Protein AF-A0A2X3F0P7-F1 (afdb_monomer_lite)

Structure (mmCIF, N/CA/C/O backbone):
data_AF-A0A2X3F0P7-F1
#
_entry.id   AF-A0A2X3F0P7-F1
#
loop_
_atom_site.group_PDB
_atom_site.id
_atom_site.type_symbol
_atom_site.label_atom_id
_atom_site.label_alt_id
_atom_site.label_comp_id
_atom_site.label_asym_id
_atom_site.label_entity_id
_atom_site.label_seq_id
_atom_site.pdbx_PDB_ins_code
_atom_site.Cartn_x
_atom_site.Cartn_y
_atom_site.Cartn_z
_atom_site.occupancy
_atom_site.B_iso_or_equiv
_atom_site.auth_seq_id
_atom_site.auth_comp_id
_atom_site.auth_asym_id
_atom_site.auth_atom_id
_atom_site.pdbx_PDB_model_num
ATOM 1 N N . MET A 1 1 ? -16.840 -7.569 33.267 1.00 46.88 1 MET A N 1
ATOM 2 C CA . MET A 1 1 ? -15.409 -7.362 32.956 1.00 46.88 1 MET A CA 1
ATOM 3 C C . MET A 1 1 ? -15.322 -6.211 31.970 1.00 46.88 1 MET A C 1
ATOM 5 O O . MET A 1 1 ? -15.951 -6.298 30.926 1.00 46.88 1 MET A O 1
ATOM 9 N N . VAL A 1 2 ? -14.659 -5.110 32.326 1.00 60.16 2 VAL A N 1
ATOM 10 C CA . VAL A 1 2 ? -14.545 -3.925 31.458 1.00 60.16 2 VAL A CA 1
ATOM 11 C C . VAL A 1 2 ? -13.161 -3.951 30.824 1.00 60.16 2 VAL A C 1
ATOM 13 O O . VAL A 1 2 ? -12.164 -3.747 31.512 1.00 60.16 2 VAL A O 1
ATOM 16 N N . TYR A 1 3 ? -13.097 -4.236 29.526 1.00 58.75 3 TYR A N 1
ATOM 17 C CA . TYR A 1 3 ? -11.848 -4.199 28.773 1.00 58.75 3 TYR A CA 1
ATOM 18 C C . TYR A 1 3 ? -11.622 -2.777 28.268 1.00 58.75 3 TYR A C 1
ATOM 20 O O . TYR A 1 3 ? -12.310 -2.298 27.371 1.00 58.75 3 TYR A O 1
ATOM 28 N N . LYS A 1 4 ? -10.661 -2.080 28.876 1.00 57.41 4 LYS A N 1
ATOM 29 C CA . LYS A 1 4 ? -10.202 -0.773 28.405 1.00 57.41 4 LYS A CA 1
ATOM 30 C C . LYS A 1 4 ? -9.184 -1.016 27.292 1.00 57.41 4 LYS A C 1
ATOM 32 O O . LYS A 1 4 ? -7.999 -1.196 27.558 1.00 57.41 4 LYS A O 1
ATOM 37 N N . VAL A 1 5 ? -9.661 -1.102 26.056 1.00 70.06 5 VAL A N 1
ATOM 38 C CA . VAL A 1 5 ? -8.796 -1.287 24.887 1.00 70.06 5 VAL A CA 1
ATOM 39 C C . VAL A 1 5 ? -8.270 0.083 24.457 1.00 70.06 5 VAL A C 1
ATOM 41 O O . VAL A 1 5 ? -9.039 1.033 24.336 1.00 70.06 5 VAL A O 1
ATOM 44 N N . LYS A 1 6 ? -6.955 0.209 24.268 1.00 61.12 6 LYS A N 1
ATOM 45 C CA . LYS A 1 6 ? -6.337 1.370 23.617 1.00 61.12 6 LYS A CA 1
ATOM 46 C C . LYS A 1 6 ? -6.126 0.971 22.162 1.00 61.12 6 LYS A C 1
ATOM 48 O O . LYS A 1 6 ? -5.304 0.096 21.899 1.00 61.12 6 LYS A O 1
ATOM 53 N N . GLU A 1 7 ? -6.895 1.544 21.244 1.00 60.47 7 GLU A N 1
ATOM 54 C CA . GLU A 1 7 ? -6.720 1.275 19.816 1.00 60.47 7 GLU A CA 1
ATOM 55 C C . GLU A 1 7 ? -5.309 1.696 19.395 1.00 60.47 7 GLU A C 1
ATOM 57 O O . GLU A 1 7 ? -4.870 2.825 19.628 1.00 60.47 7 GLU A O 1
ATOM 62 N N . ARG A 1 8 ? -4.556 0.746 18.840 1.00 67.81 8 ARG A N 1
ATOM 63 C CA . ARG A 1 8 ? -3.244 1.018 18.259 1.00 67.81 8 ARG A CA 1
ATOM 64 C C . ARG A 1 8 ? -3.471 1.690 16.912 1.00 67.81 8 ARG A C 1
ATOM 66 O O . ARG A 1 8 ? -4.371 1.284 16.185 1.00 67.81 8 ARG A O 1
ATOM 7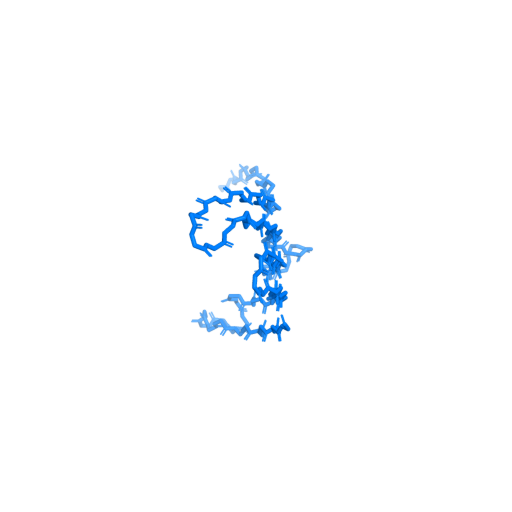3 N N . ASN A 1 9 ? -2.632 2.663 16.557 1.00 66.25 9 ASN A N 1
ATOM 74 C CA . ASN A 1 9 ? -2.611 3.148 15.182 1.00 66.25 9 ASN A CA 1
ATOM 75 C C . ASN A 1 9 ? -2.298 1.966 14.253 1.00 66.25 9 ASN A C 1
ATOM 77 O O . ASN A 1 9 ? -1.221 1.375 14.342 1.00 66.25 9 ASN A O 1
ATOM 81 N N . THR A 1 10 ? -3.269 1.596 13.429 1.00 73.94 10 THR A N 1
ATOM 82 C CA . THR A 1 10 ? -3.191 0.458 12.513 1.00 73.94 10 THR A CA 1
ATOM 83 C C . THR A 1 10 ? -2.583 0.832 11.163 1.00 73.94 10 THR A C 1
ATOM 85 O O . THR A 1 10 ? -2.294 -0.044 10.354 1.00 73.94 10 THR A O 1
ATOM 88 N N . GLY A 1 11 ? -2.354 2.128 10.925 1.00 77.75 11 GLY A N 1
ATOM 89 C CA . GLY A 1 11 ? -1.579 2.612 9.790 1.00 77.75 11 GLY A CA 1
ATOM 90 C C . GLY A 1 11 ? -0.083 2.419 10.029 1.00 77.75 11 GLY A C 1
ATOM 91 O O . GLY A 1 11 ? 0.480 2.955 10.985 1.00 77.75 11 GLY A O 1
ATOM 92 N N . SER A 1 12 ? 0.567 1.680 9.139 1.00 83.75 12 SER A N 1
ATOM 93 C CA . SER A 1 12 ? 2.014 1.535 9.052 1.00 83.75 12 SER A CA 1
ATOM 94 C C . SER A 1 12 ? 2.521 2.122 7.739 1.00 83.75 12 SER A C 1
ATOM 96 O O . SER A 1 12 ? 1.936 1.939 6.672 1.00 83.75 12 SER A O 1
ATOM 98 N N . PHE A 1 13 ? 3.614 2.868 7.835 1.00 86.62 13 PHE A N 1
ATOM 99 C CA . PHE A 1 13 ? 4.316 3.438 6.699 1.00 86.62 13 PHE A CA 1
ATOM 100 C C . PHE A 1 13 ? 5.731 2.870 6.707 1.00 86.62 13 PHE A C 1
ATOM 102 O O . PHE A 1 13 ? 6.457 3.001 7.690 1.00 86.62 13 PHE A O 1
ATOM 109 N N . ASN A 1 14 ? 6.105 2.226 5.614 1.00 88.00 14 ASN A N 1
ATOM 110 C CA . ASN A 1 14 ? 7.375 1.563 5.410 1.00 88.00 14 ASN A CA 1
ATOM 111 C C . ASN A 1 14 ? 8.097 2.285 4.279 1.00 88.00 14 ASN A C 1
ATOM 113 O O . ASN A 1 14 ? 7.569 2.450 3.184 1.00 88.00 14 ASN A O 1
ATOM 117 N N . VAL A 1 15 ? 9.317 2.721 4.552 1.00 90.44 15 VAL A N 1
ATOM 118 C CA . VAL A 1 15 ? 10.234 3.277 3.561 1.00 90.44 15 VAL A CA 1
ATOM 119 C C . VAL A 1 15 ? 11.468 2.391 3.578 1.00 90.44 15 VAL A C 1
ATOM 121 O O . VAL A 1 15 ? 12.043 2.152 4.638 1.00 90.44 15 VAL A O 1
ATOM 124 N N . GLY A 1 16 ? 11.853 1.895 2.411 1.00 90.25 16 GLY A N 1
ATOM 125 C CA . GLY A 1 16 ? 13.066 1.127 2.187 1.00 90.25 16 GLY A CA 1
ATOM 126 C C . GLY A 1 16 ? 13.938 1.826 1.156 1.00 90.25 16 GLY A C 1
ATOM 127 O O . GLY A 1 16 ? 13.448 2.356 0.162 1.00 90.25 16 GLY A O 1
ATOM 128 N N . LEU A 1 17 ? 15.239 1.852 1.406 1.00 89.75 17 LEU A N 1
ATOM 129 C CA . LEU A 1 17 ? 16.248 2.290 0.451 1.00 89.75 17 LEU A CA 1
ATOM 130 C C . LEU A 1 17 ? 17.310 1.197 0.415 1.00 89.75 17 LEU A C 1
ATOM 132 O O . LEU A 1 17 ? 17.833 0.817 1.460 1.00 89.75 17 LEU A O 1
ATOM 136 N N . GLY A 1 18 ? 17.621 0.685 -0.767 1.00 87.75 18 GLY A N 1
ATOM 137 C CA . GLY A 1 18 ? 18.640 -0.341 -0.967 1.00 87.75 18 GLY A CA 1
ATOM 138 C C . GLY A 1 18 ? 19.601 0.071 -2.070 1.00 87.75 18 GLY A C 1
ATOM 139 O O . GLY A 1 18 ? 19.178 0.663 -3.055 1.00 87.75 18 GLY A O 1
ATOM 140 N N . PHE A 1 19 ? 20.882 -0.250 -1.934 1.00 84.31 19 PHE A N 1
ATOM 141 C CA . PHE A 1 19 ? 21.894 0.010 -2.957 1.00 84.31 19 PHE A CA 1
ATOM 142 C C . PHE A 1 19 ? 22.614 -1.292 -3.298 1.00 84.31 19 PHE A C 1
ATOM 144 O O . PHE A 1 19 ? 23.064 -1.996 -2.396 1.00 84.31 19 PHE A O 1
ATOM 151 N N . GLY A 1 20 ? 22.721 -1.614 -4.585 1.00 83.69 20 GLY A N 1
ATOM 152 C CA . GLY A 1 20 ? 23.454 -2.778 -5.072 1.00 83.69 20 GLY A CA 1
ATOM 153 C C . GLY A 1 20 ? 24.338 -2.409 -6.255 1.00 83.69 20 GLY A C 1
ATOM 154 O O . GLY A 1 20 ? 23.914 -1.661 -7.129 1.00 83.69 20 GLY A O 1
ATOM 155 N N . THR A 1 21 ? 25.553 -2.951 -6.303 1.00 78.69 21 THR A N 1
ATOM 156 C CA . THR A 1 21 ? 26.553 -2.637 -7.337 1.00 78.69 21 THR A CA 1
ATOM 157 C C . THR A 1 21 ? 26.046 -2.904 -8.761 1.00 78.69 21 THR A C 1
ATOM 159 O O . THR A 1 21 ? 26.284 -2.092 -9.647 1.00 78.69 21 THR A O 1
ATOM 162 N N . ASP A 1 22 ? 25.277 -3.978 -8.962 1.00 74.25 22 ASP A N 1
ATOM 163 C CA . ASP A 1 22 ? 24.667 -4.335 -10.255 1.00 74.25 22 ASP A CA 1
ATOM 164 C C . ASP A 1 22 ? 23.274 -3.727 -10.472 1.00 74.25 22 ASP A C 1
ATOM 166 O O . ASP A 1 22 ? 22.855 -3.477 -11.600 1.00 74.25 22 ASP A O 1
ATOM 170 N N . SER A 1 23 ? 22.525 -3.509 -9.387 1.00 68.75 23 SER A N 1
ATOM 171 C CA . SER A 1 23 ? 21.112 -3.101 -9.430 1.00 68.75 23 SER A CA 1
ATOM 172 C C . SER A 1 23 ? 20.897 -1.591 -9.280 1.00 68.75 23 SER A C 1
ATOM 174 O O . SER A 1 23 ? 19.793 -1.111 -9.516 1.00 68.75 23 SER A O 1
ATOM 176 N N . GLY A 1 24 ? 21.928 -0.833 -8.905 1.00 82.50 24 GLY A N 1
ATOM 177 C CA . GLY A 1 24 ? 21.853 0.591 -8.579 1.00 82.50 24 GLY A CA 1
ATOM 178 C C . GLY A 1 24 ? 21.079 0.872 -7.287 1.00 82.50 24 GLY A C 1
ATOM 179 O O . GLY A 1 24 ? 21.094 0.069 -6.350 1.00 82.50 24 GLY A O 1
ATOM 180 N N . VAL A 1 25 ? 20.425 2.038 -7.219 1.00 86.44 25 VAL A N 1
ATOM 181 C CA . VAL A 1 25 ? 19.608 2.433 -6.062 1.00 86.44 25 VAL A CA 1
ATOM 182 C C . VAL A 1 25 ? 18.173 1.940 -6.249 1.00 86.44 25 VAL A C 1
ATOM 184 O O . VAL A 1 25 ? 17.529 2.200 -7.264 1.00 86.44 25 VAL A O 1
ATOM 187 N N . SER A 1 26 ? 17.661 1.270 -5.228 1.00 87.75 26 SER A N 1
ATOM 188 C CA . SER A 1 26 ? 16.286 0.814 -5.108 1.00 87.75 26 SER A CA 1
ATOM 189 C C . SER A 1 26 ? 15.585 1.555 -3.975 1.00 87.75 26 SER A C 1
ATOM 191 O O . SER A 1 26 ? 16.153 1.806 -2.913 1.00 87.75 26 SER A O 1
ATOM 193 N N . TYR A 1 27 ? 14.335 1.901 -4.218 1.00 90.38 27 TYR A N 1
ATOM 194 C CA . TYR A 1 27 ? 13.460 2.626 -3.320 1.00 90.38 27 TYR A CA 1
ATOM 195 C C . TYR A 1 27 ? 12.213 1.772 -3.119 1.00 90.38 27 TYR A C 1
ATOM 197 O O . TYR A 1 27 ? 11.649 1.262 -4.084 1.00 90.38 27 TYR A O 1
ATOM 205 N N . GLN A 1 28 ? 11.773 1.607 -1.882 1.00 91.06 28 GLN A N 1
ATOM 206 C CA . GLN A 1 28 ? 10.528 0.943 -1.529 1.00 91.06 28 GLN A CA 1
ATOM 207 C C . GLN A 1 28 ? 9.700 1.879 -0.658 1.00 91.06 28 GLN A C 1
ATOM 209 O O . GLN A 1 28 ? 10.208 2.522 0.256 1.00 91.06 28 GLN A O 1
ATOM 214 N N . LEU A 1 29 ? 8.415 1.953 -0.951 1.00 92.62 29 LEU A N 1
ATOM 215 C CA . LEU A 1 29 ? 7.416 2.727 -0.240 1.00 92.62 29 LEU A CA 1
ATOM 216 C C . LEU A 1 29 ? 6.234 1.796 -0.014 1.00 92.62 29 LEU A C 1
ATOM 218 O O . LEU A 1 29 ? 5.681 1.272 -0.970 1.00 92.62 29 LEU A O 1
ATOM 222 N N . GLY A 1 30 ? 5.858 1.574 1.234 1.00 91.69 30 GLY A N 1
ATOM 223 C CA . GLY A 1 30 ? 4.831 0.623 1.623 1.00 91.69 30 GLY A CA 1
ATOM 224 C C . GLY A 1 30 ? 3.922 1.204 2.684 1.00 91.69 30 GLY A C 1
ATOM 225 O O . GLY A 1 30 ? 4.304 1.294 3.844 1.00 91.69 30 GLY A O 1
ATOM 226 N N . VAL A 1 31 ? 2.707 1.587 2.323 1.00 89.81 31 VAL A N 1
ATOM 227 C CA . VAL A 1 31 ? 1.652 1.920 3.279 1.00 89.81 31 VAL A CA 1
ATOM 228 C C . VAL A 1 31 ? 0.816 0.683 3.530 1.00 89.81 31 VAL A C 1
ATOM 230 O O . VAL A 1 31 ? 0.408 0.014 2.596 1.00 89.81 31 VAL A O 1
ATOM 233 N N . THR A 1 32 ? 0.545 0.354 4.783 1.00 88.19 32 THR A N 1
ATOM 234 C CA . THR A 1 32 ? -0.454 -0.659 5.129 1.00 88.19 32 THR A CA 1
ATOM 235 C C . THR A 1 32 ? -1.359 -0.096 6.199 1.00 88.19 32 THR A C 1
ATOM 237 O O . THR A 1 32 ? -0.895 0.395 7.220 1.00 88.19 32 THR A O 1
ATOM 240 N N . GLN A 1 33 ? -2.653 -0.134 5.943 1.00 86.00 33 GLN A N 1
ATOM 241 C CA . GLN A 1 33 ? -3.700 0.307 6.833 1.00 86.00 33 GLN A CA 1
ATOM 242 C C . GLN A 1 33 ? -4.483 -0.924 7.271 1.00 86.00 33 GLN A C 1
ATOM 244 O O . GLN A 1 33 ? -5.378 -1.390 6.563 1.00 86.00 33 GLN A O 1
ATOM 249 N N . ASP A 1 34 ? -4.153 -1.441 8.451 1.00 82.69 34 ASP A N 1
ATOM 250 C CA . ASP A 1 34 ? -4.957 -2.482 9.074 1.00 82.69 34 ASP A CA 1
ATOM 251 C C . ASP A 1 34 ? -6.262 -1.880 9.628 1.00 82.69 34 ASP A C 1
ATOM 253 O O . ASP A 1 34 ? -6.337 -0.698 9.983 1.00 82.69 34 ASP A O 1
ATOM 257 N N . ASN A 1 35 ? -7.314 -2.691 9.705 1.00 72.62 35 ASN A N 1
ATOM 258 C CA . ASN A 1 35 ? -8.621 -2.307 10.241 1.00 72.62 35 ASN A CA 1
ATOM 259 C C . ASN A 1 35 ? -9.229 -1.036 9.606 1.00 72.62 35 ASN A C 1
ATOM 261 O O . ASN A 1 35 ? -9.661 -0.114 10.305 1.00 72.62 35 ASN A O 1
ATOM 265 N N . TRP A 1 36 ? -9.257 -0.974 8.274 1.00 71.25 36 TRP A N 1
ATOM 266 C CA . TRP A 1 36 ? -9.842 0.133 7.518 1.00 71.25 36 TRP A CA 1
ATOM 267 C C . TRP A 1 3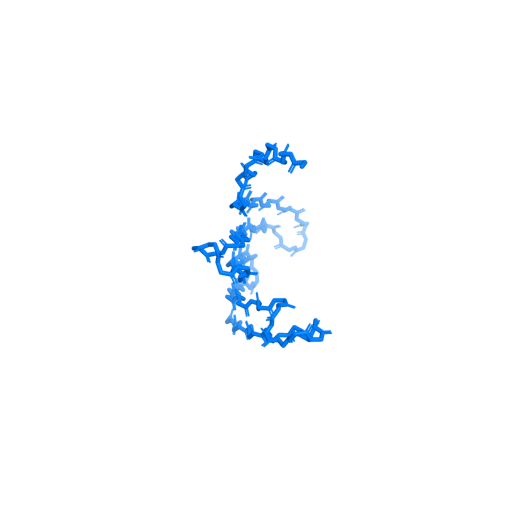6 ? -11.267 0.434 8.015 1.00 71.25 36 TRP A C 1
ATOM 269 O O . TRP A 1 36 ? -12.143 -0.431 7.978 1.00 71.25 36 TRP A O 1
ATOM 279 N N . LEU A 1 37 ? -11.507 1.653 8.509 1.00 72.62 37 LEU A N 1
ATOM 280 C CA . LEU A 1 37 ? -12.800 2.104 9.059 1.00 72.62 37 LEU A CA 1
ATOM 281 C C . LEU A 1 37 ? -13.393 1.207 10.170 1.00 72.62 37 LEU A C 1
ATOM 283 O O . LEU A 1 37 ? -14.606 1.188 10.359 1.00 72.62 37 LEU A O 1
ATOM 287 N N . GLY A 1 38 ? -12.573 0.438 10.892 1.00 67.88 38 GLY A N 1
ATOM 288 C CA . GLY A 1 38 ? -13.070 -0.463 11.938 1.00 67.88 38 GLY A CA 1
ATOM 289 C C . GLY A 1 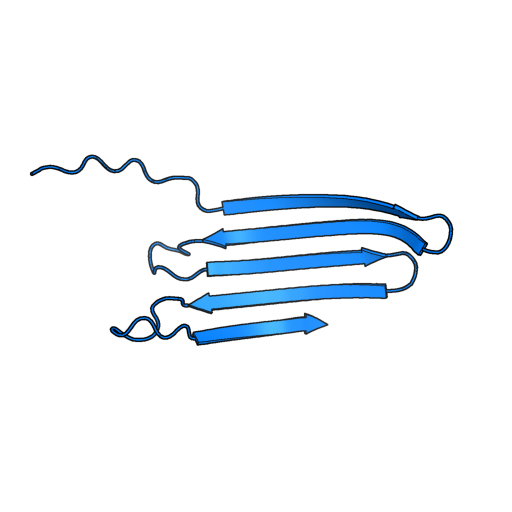38 ? -13.779 -1.718 11.413 1.00 67.88 38 GLY A C 1
ATOM 290 O O . GLY A 1 38 ? -14.399 -2.437 12.191 1.00 67.88 38 GLY A O 1
ATOM 291 N N . THR A 1 39 ? -13.702 -1.993 10.105 1.00 69.38 39 THR A N 1
ATOM 292 C CA . THR A 1 39 ? -14.344 -3.164 9.475 1.00 69.38 39 THR A CA 1
ATOM 293 C C . THR A 1 39 ? -13.491 -4.437 9.508 1.00 69.38 39 THR A C 1
ATOM 295 O O . THR A 1 39 ? -13.920 -5.468 9.001 1.00 69.38 39 THR A O 1
ATOM 298 N N . GLY A 1 40 ? -12.283 -4.395 10.077 1.00 71.56 40 GLY A N 1
ATOM 299 C CA . GLY A 1 40 ? -11.353 -5.531 10.123 1.00 71.56 40 GLY A CA 1
ATOM 300 C C . GLY A 1 40 ? -10.570 -5.775 8.827 1.00 71.56 40 GLY A C 1
ATOM 301 O O . GLY A 1 40 ? -9.700 -6.640 8.799 1.00 71.56 40 GLY A O 1
ATOM 302 N N . ASN A 1 41 ? -10.832 -4.996 7.774 1.00 79.38 41 ASN A N 1
ATOM 303 C CA . ASN A 1 41 ? -10.134 -5.076 6.491 1.00 79.38 41 ASN A CA 1
ATOM 304 C C . ASN A 1 41 ? -8.717 -4.503 6.579 1.00 79.38 41 ASN A C 1
ATOM 306 O O . ASN A 1 41 ? -8.514 -3.468 7.210 1.00 79.38 41 ASN A O 1
ATOM 310 N N . SER A 1 42 ? -7.754 -5.123 5.902 1.00 83.81 42 SER A N 1
ATOM 311 C CA . SER A 1 42 ? -6.398 -4.595 5.744 1.00 83.81 42 SER A CA 1
ATOM 312 C C . SER A 1 42 ? -6.182 -4.154 4.300 1.00 83.81 42 SER A C 1
ATOM 314 O O . SER A 1 42 ? -6.448 -4.911 3.367 1.00 83.81 42 SER A O 1
ATOM 316 N N . VAL A 1 43 ? -5.732 -2.919 4.098 1.00 85.75 43 VAL A N 1
ATOM 317 C CA . VAL A 1 43 ? -5.393 -2.387 2.772 1.00 85.75 43 VAL A CA 1
ATOM 318 C C . VAL A 1 43 ? -3.919 -2.040 2.759 1.00 85.75 43 VAL A C 1
ATOM 320 O O . VAL A 1 43 ? -3.460 -1.266 3.590 1.00 85.75 43 VAL A O 1
ATOM 323 N N . SER A 1 44 ? -3.176 -2.581 1.806 1.00 88.44 44 SER A N 1
ATOM 324 C CA . SER A 1 44 ? -1.771 -2.284 1.583 1.00 88.44 44 SER A CA 1
ATOM 325 C C . SER A 1 44 ? -1.557 -1.624 0.225 1.00 88.44 44 SER A C 1
ATOM 327 O O . SER A 1 44 ? -2.230 -1.899 -0.766 1.00 88.44 44 SER A O 1
ATOM 329 N N . PHE A 1 45 ? -0.594 -0.722 0.177 1.00 90.00 45 PHE A N 1
ATOM 330 C CA . PHE A 1 45 ? -0.094 -0.089 -1.024 1.00 90.00 45 PHE A CA 1
ATOM 331 C C . PHE A 1 45 ? 1.422 -0.118 -0.978 1.00 90.00 45 PHE A C 1
ATOM 333 O O . PHE A 1 45 ? 2.022 0.483 -0.092 1.00 90.00 45 PHE A O 1
ATOM 340 N N . ASN A 1 46 ? 2.040 -0.798 -1.930 1.00 91.50 46 ASN A N 1
ATOM 341 C CA . ASN A 1 46 ? 3.469 -1.023 -1.962 1.00 91.50 46 ASN A CA 1
ATOM 342 C C . ASN A 1 46 ? 4.034 -0.620 -3.328 1.00 91.50 46 ASN A C 1
ATOM 344 O O . ASN A 1 46 ? 3.839 -1.301 -4.324 1.00 91.50 46 ASN A O 1
ATOM 348 N N . GLY A 1 47 ? 4.749 0.496 -3.392 1.00 91.88 47 GLY A N 1
ATOM 349 C CA . GLY A 1 47 ? 5.511 0.929 -4.556 1.00 91.88 47 GLY A CA 1
ATOM 350 C C . GLY A 1 47 ? 6.992 0.624 -4.375 1.00 91.88 47 GLY A C 1
ATOM 351 O O . GLY A 1 47 ? 7.622 1.101 -3.440 1.00 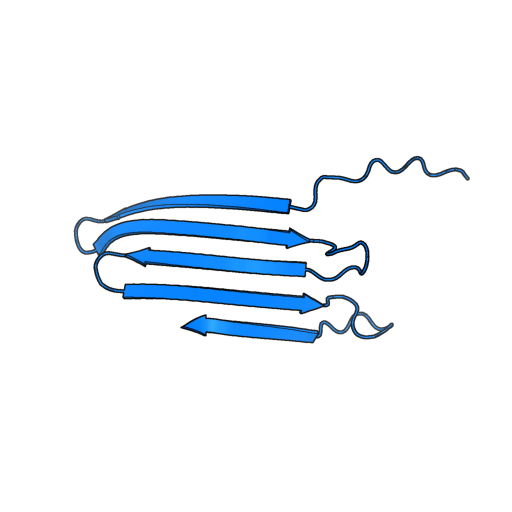91.88 47 GLY A O 1
ATOM 352 N N . THR A 1 48 ? 7.582 -0.142 -5.282 1.00 90.25 48 THR A N 1
ATOM 353 C CA . THR A 1 48 ? 9.025 -0.378 -5.348 1.00 90.25 48 THR A CA 1
ATOM 354 C C . THR A 1 48 ? 9.568 0.151 -6.665 1.00 90.25 48 THR A C 1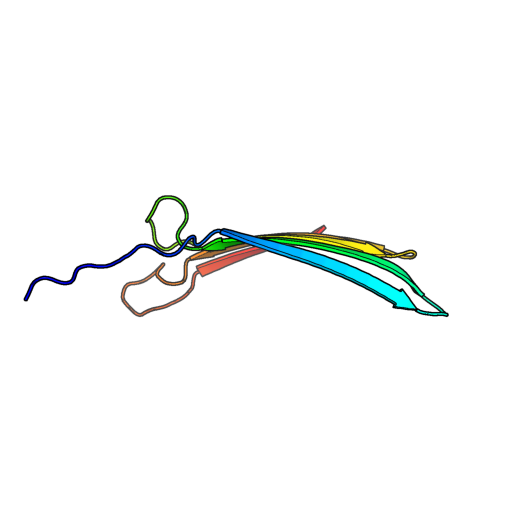
ATOM 356 O O . THR A 1 48 ? 9.087 -0.199 -7.734 1.00 90.25 48 THR A O 1
ATOM 359 N N . ARG A 1 49 ? 10.596 0.990 -6.614 1.00 87.44 49 ARG A N 1
ATOM 360 C CA . ARG A 1 49 ? 11.273 1.527 -7.790 1.00 87.44 49 ARG A CA 1
ATOM 361 C C . ARG A 1 49 ? 12.747 1.187 -7.724 1.00 87.44 49 ARG A C 1
ATOM 363 O O . ARG A 1 49 ? 13.440 1.615 -6.812 1.00 87.44 49 ARG A O 1
ATOM 370 N N . ASN A 1 50 ? 13.221 0.424 -8.691 1.00 85.38 50 ASN A N 1
ATOM 371 C CA . ASN A 1 50 ? 14.623 0.067 -8.851 1.00 85.38 50 ASN A CA 1
ATOM 372 C C . ASN A 1 50 ? 15.138 0.584 -10.204 1.00 85.38 50 ASN A C 1
ATOM 374 O O . ASN A 1 50 ? 14.347 1.008 -11.048 1.00 85.38 50 ASN A O 1
ATOM 378 N N . SER A 1 51 ? 16.448 0.521 -10.434 1.00 81.81 51 SER A N 1
ATOM 379 C CA . SER A 1 51 ? 17.083 1.018 -11.666 1.00 81.81 51 SER A CA 1
ATOM 380 C C . SER A 1 51 ? 16.592 0.314 -12.936 1.00 81.81 51 SER A C 1
ATOM 382 O O . SER A 1 51 ? 16.668 0.888 -14.017 1.00 81.81 51 SER A O 1
ATOM 384 N N . TYR A 1 52 ? 16.058 -0.905 -12.805 1.00 78.75 52 TYR A N 1
ATOM 385 C CA . TYR A 1 52 ? 15.588 -1.730 -13.923 1.00 78.75 52 TYR A CA 1
ATOM 386 C C . TYR A 1 52 ? 14.066 -1.880 -13.997 1.00 78.75 52 TYR A C 1
ATOM 388 O O . TYR A 1 52 ? 13.537 -2.171 -15.066 1.00 78.75 52 TYR A O 1
ATOM 396 N N . GLN A 1 53 ? 13.351 -1.707 -12.882 1.00 80.00 53 GLN A N 1
ATOM 397 C CA . GLN A 1 53 ? 11.921 -2.002 -12.817 1.00 80.00 53 GLN A CA 1
ATOM 398 C C . GLN A 1 53 ? 11.217 -1.099 -11.810 1.00 80.00 53 GLN A C 1
ATOM 400 O O . GLN A 1 53 ? 11.712 -0.852 -10.709 1.00 80.00 53 GLN A O 1
ATOM 405 N N . SER A 1 54 ? 10.035 -0.631 -12.194 1.00 87.62 54 SER A N 1
ATOM 406 C CA . SER A 1 54 ? 9.057 -0.060 -11.271 1.00 87.62 54 SER A CA 1
ATOM 407 C C . SER A 1 54 ? 7.983 -1.111 -11.033 1.00 87.62 54 SER A C 1
ATOM 409 O O . SER A 1 54 ? 7.531 -1.737 -11.983 1.00 87.62 54 SER A O 1
ATOM 411 N N . TYR A 1 55 ? 7.640 -1.326 -9.774 1.00 88.62 55 TYR A N 1
ATOM 412 C CA . TYR A 1 55 ? 6.630 -2.264 -9.320 1.00 88.62 55 TYR A CA 1
ATOM 413 C C . TYR A 1 55 ? 5.665 -1.509 -8.422 1.00 88.62 55 TYR A C 1
ATOM 415 O O . TYR A 1 55 ? 6.083 -0.840 -7.476 1.00 88.62 55 TYR A O 1
ATOM 423 N N . LEU A 1 56 ? 4.382 -1.596 -8.719 1.00 90.94 56 LEU A N 1
ATOM 424 C CA . LEU A 1 56 ? 3.330 -0.992 -7.926 1.00 90.94 56 LEU A CA 1
ATOM 425 C C . LEU A 1 56 ? 2.347 -2.083 -7.526 1.00 90.94 56 LEU A C 1
ATOM 427 O O . LEU A 1 56 ? 1.781 -2.748 -8.381 1.00 90.94 56 LEU A O 1
ATOM 431 N N . GLU A 1 57 ? 2.105 -2.245 -6.236 1.00 89.81 57 GLU A N 1
ATOM 432 C CA . GLU A 1 57 ? 1.179 -3.233 -5.701 1.00 89.81 57 GLU A CA 1
ATOM 433 C C . GLU A 1 57 ? 0.129 -2.553 -4.830 1.00 89.81 57 GLU A C 1
ATOM 435 O O . GLU A 1 57 ? 0.433 -1.762 -3.942 1.00 89.81 57 GLU A O 1
ATOM 440 N N . LEU A 1 58 ? -1.127 -2.875 -5.091 1.00 88.75 58 LEU A N 1
ATOM 441 C CA . LEU A 1 58 ? -2.285 -2.497 -4.301 1.00 88.75 58 LEU A CA 1
ATOM 442 C C . LEU A 1 58 ? -2.926 -3.788 -3.797 1.00 88.75 58 LEU A C 1
ATOM 444 O O . LEU A 1 58 ? -3.420 -4.594 -4.585 1.00 88.75 58 LEU A O 1
ATOM 448 N N . GLY A 1 59 ? -2.906 -3.995 -2.487 1.00 86.19 59 GLY A N 1
ATOM 449 C CA . GLY A 1 59 ? -3.510 -5.137 -1.819 1.00 86.19 59 GLY A CA 1
ATOM 450 C C . GLY A 1 59 ? -4.703 -4.707 -0.977 1.00 86.19 59 GLY A C 1
ATOM 451 O O . GLY A 1 59 ? -4.637 -3.743 -0.224 1.00 86.19 59 GLY A O 1
ATOM 452 N N . ALA A 1 60 ? -5.801 -5.442 -1.060 1.00 82.31 60 ALA A N 1
ATOM 453 C CA . ALA A 1 60 ? -6.891 -5.354 -0.102 1.00 82.31 60 ALA A CA 1
ATOM 454 C C . ALA A 1 60 ? -7.191 -6.770 0.379 1.00 82.31 60 ALA A C 1
ATOM 456 O O . ALA A 1 60 ? -7.618 -7.623 -0.397 1.00 82.31 60 ALA A O 1
ATOM 457 N N . THR A 1 61 ? -6.927 -7.033 1.653 1.00 80.81 61 THR A N 1
ATOM 458 C CA . THR A 1 61 ? -7.124 -8.337 2.279 1.00 80.81 61 THR A CA 1
ATOM 459 C C . THR A 1 61 ? -8.157 -8.209 3.378 1.00 80.81 61 THR A C 1
ATOM 461 O O . THR A 1 61 ? -7.959 -7.477 4.345 1.00 80.81 61 THR A O 1
ATOM 464 N N . ASN A 1 62 ? -9.255 -8.945 3.246 1.00 76.25 62 ASN A N 1
ATOM 465 C CA . ASN A 1 62 ? -10.218 -9.110 4.317 1.00 76.25 62 ASN A CA 1
ATOM 466 C C . ASN A 1 62 ? -9.937 -10.438 5.041 1.00 76.25 62 ASN A C 1
ATOM 468 O O . ASN A 1 62 ? -10.285 -11.496 4.510 1.00 76.25 62 ASN A O 1
ATOM 472 N N . PRO A 1 63 ? -9.293 -10.424 6.222 1.00 64.38 63 PRO A N 1
ATOM 473 C CA . PRO A 1 63 ? -8.995 -11.643 6.973 1.00 64.38 63 PRO A CA 1
ATOM 474 C C . PRO A 1 63 ? -10.244 -12.321 7.561 1.00 64.38 63 PRO A C 1
ATOM 476 O O . PRO A 1 63 ? -10.179 -13.500 7.889 1.00 64.38 63 PRO A O 1
ATOM 479 N N . TRP A 1 64 ? -11.377 -11.613 7.658 1.00 59.34 64 TRP A N 1
ATOM 480 C CA . TRP A 1 64 ? -12.627 -12.104 8.253 1.00 59.34 64 TRP A CA 1
ATOM 481 C C . TRP A 1 64 ? -13.793 -12.072 7.260 1.00 59.34 64 TRP A C 1
ATOM 483 O O . TRP A 1 64 ? -14.923 -11.751 7.625 1.00 59.34 64 TRP A O 1
ATOM 493 N N . PHE A 1 65 ? -13.544 -12.394 5.988 1.00 53.81 65 PHE A N 1
ATOM 494 C CA . PHE A 1 65 ? -14.612 -12.400 4.983 1.00 53.81 65 PHE A CA 1
ATOM 495 C C . PHE A 1 65 ? -15.700 -13.445 5.292 1.00 53.81 65 PHE A C 1
ATOM 497 O O . PHE A 1 65 ? -16.861 -13.262 4.933 1.00 53.81 65 PHE A O 1
ATOM 504 N N . THR A 1 66 ? -15.341 -14.517 6.004 1.00 53.00 66 THR A N 1
ATOM 505 C CA . THR A 1 66 ? -16.271 -15.564 6.454 1.00 53.00 66 THR A CA 1
ATOM 506 C C . THR A 1 66 ? -16.086 -15.811 7.953 1.00 53.00 66 THR A C 1
ATOM 508 O O . THR A 1 66 ? -14.968 -15.692 8.455 1.00 53.00 66 THR A O 1
ATOM 511 N N . VAL A 1 67 ? -17.160 -16.176 8.666 1.00 55.44 67 VAL A N 1
ATOM 512 C CA . VAL A 1 67 ? -17.159 -16.414 10.131 1.00 55.44 67 VAL A CA 1
ATOM 513 C C . VAL A 1 67 ? -16.142 -17.497 10.545 1.00 55.44 67 VAL A C 1
ATOM 515 O O . VAL A 1 67 ? -15.625 -17.462 11.656 1.00 55.44 67 VAL A O 1
ATOM 518 N N . ASP A 1 68 ? -15.781 -18.389 9.618 1.00 57.75 68 ASP A N 1
ATOM 519 C CA . ASP A 1 68 ? -14.760 -19.438 9.762 1.00 57.75 68 ASP A CA 1
ATOM 520 C C . ASP A 1 68 ? -13.294 -18.966 9.617 1.00 57.75 68 ASP A C 1
ATOM 522 O O . ASP A 1 68 ? -12.378 -19.783 9.665 1.00 57.75 68 ASP A O 1
ATOM 526 N N . GLY A 1 69 ? -13.030 -17.667 9.432 1.00 59.28 69 GLY A N 1
ATOM 527 C CA . GLY A 1 69 ? -11.658 -17.145 9.314 1.00 59.28 69 GLY A CA 1
ATOM 528 C C . GLY A 1 69 ? -11.019 -17.352 7.936 1.00 59.28 69 GLY A C 1
ATOM 529 O O . GLY A 1 69 ? -9.796 -17.335 7.797 1.00 59.28 69 GLY A O 1
ATOM 530 N N . ILE A 1 70 ? -11.840 -17.549 6.900 1.00 67.12 70 ILE A N 1
ATOM 531 C CA . ILE A 1 70 ? -11.367 -17.564 5.514 1.00 67.12 70 ILE A CA 1
ATOM 532 C C . ILE A 1 70 ? -11.058 -16.125 5.099 1.00 67.12 70 ILE A C 1
ATOM 534 O O . ILE A 1 70 ? -11.941 -15.258 5.099 1.00 67.12 70 ILE A O 1
ATOM 538 N N . SER A 1 71 ? -9.804 -15.896 4.714 1.00 67.88 71 SER A N 1
ATOM 539 C CA . SER A 1 71 ? -9.353 -14.623 4.178 1.00 67.88 71 SER A CA 1
ATOM 540 C C . SER A 1 71 ? -9.708 -14.509 2.696 1.00 67.88 71 SER A C 1
ATOM 542 O O . SER A 1 71 ? -9.413 -15.394 1.892 1.00 67.88 71 SER A O 1
ATOM 544 N N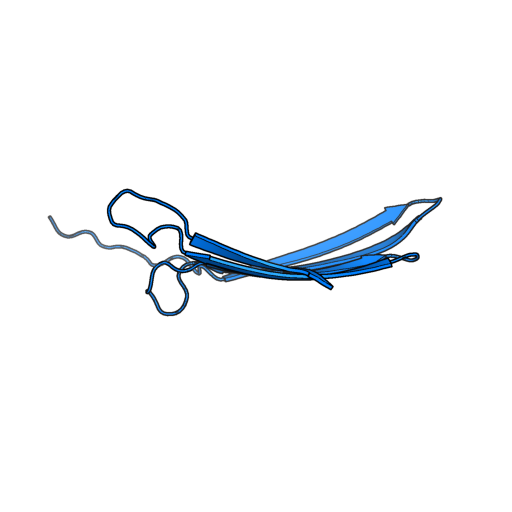 . LEU A 1 72 ? -10.346 -13.401 2.320 1.00 71.25 72 LEU A N 1
ATOM 545 C CA . LEU A 1 72 ? -10.577 -13.047 0.925 1.00 71.25 72 LEU A CA 1
ATOM 546 C C . LEU A 1 72 ? -9.751 -11.805 0.621 1.00 71.25 72 LEU A C 1
ATOM 548 O O . LEU A 1 72 ? -10.011 -10.720 1.140 1.00 71.25 72 LEU A O 1
ATOM 552 N N . GLY A 1 73 ? -8.700 -11.995 -0.171 1.00 76.56 73 GLY A N 1
ATOM 553 C CA . GLY A 1 73 ? -7.769 -10.938 -0.531 1.00 76.56 73 GLY A CA 1
ATOM 554 C C . GLY A 1 73 ? -7.640 -10.795 -2.036 1.00 76.56 73 GLY A C 1
ATOM 555 O O . GLY A 1 73 ? -7.462 -11.779 -2.750 1.00 76.56 73 GLY A O 1
ATOM 556 N N . GLY A 1 74 ? -7.723 -9.555 -2.505 1.00 79.19 74 GLY A N 1
ATOM 557 C CA . GLY A 1 74 ? -7.396 -9.163 -3.867 1.00 79.19 74 GLY A CA 1
ATOM 558 C C . GLY A 1 74 ? -6.090 -8.382 -3.867 1.00 79.19 74 GLY A C 1
ATOM 559 O O . GLY A 1 74 ? -5.912 -7.463 -3.071 1.00 79.19 74 GLY A O 1
ATOM 560 N N . LYS A 1 75 ? -5.177 -8.740 -4.767 1.00 83.62 75 LYS A N 1
ATOM 561 C CA . LYS A 1 75 ? -3.951 -7.980 -5.018 1.00 83.62 75 LYS A CA 1
ATOM 562 C C . LYS A 1 75 ? -3.867 -7.632 -6.492 1.00 83.62 75 LYS A C 1
ATOM 564 O O . LYS A 1 75 ? -4.057 -8.495 -7.347 1.00 83.62 75 LYS A O 1
ATOM 569 N N . ILE A 1 76 ? -3.612 -6.364 -6.766 1.00 84.88 76 ILE A N 1
ATOM 570 C CA . ILE A 1 76 ? -3.407 -5.814 -8.098 1.00 84.88 76 ILE A CA 1
ATOM 571 C C . ILE A 1 76 ? -1.966 -5.332 -8.136 1.00 84.88 76 ILE A C 1
ATOM 573 O O . ILE A 1 76 ? -1.552 -4.565 -7.271 1.00 84.88 76 ILE A O 1
ATOM 577 N N . PHE A 1 77 ? -1.210 -5.794 -9.121 1.00 87.50 77 PHE A N 1
ATOM 578 C CA . PHE A 1 77 ? 0.184 -5.421 -9.316 1.00 87.50 77 PHE A CA 1
ATOM 579 C C . PHE A 1 77 ? 0.390 -4.903 -10.742 1.00 87.50 77 PHE A C 1
ATOM 581 O O . PHE A 1 77 ? -0.249 -5.397 -11.675 1.00 87.50 77 PHE A O 1
ATOM 588 N N . LEU A 1 78 ? 1.246 -3.890 -10.886 1.00 75.25 78 LEU A N 1
ATOM 589 C CA . LEU A 1 78 ? 1.604 -3.215 -12.134 1.00 75.25 78 LEU A CA 1
ATOM 590 C C . LEU A 1 78 ? 3.121 -3.035 -12.233 1.00 75.25 78 LEU A C 1
ATOM 592 O O . LEU A 1 78 ? 3.750 -2.719 -11.195 1.00 75.25 78 LEU A O 1
#

Sequence (78 aa):
MVYKVKERNTGSFNVGLGFGTDSGVSYQLGVTQDNWLGTGNSVSFNGTRNSYQSYLELGATNPWFTVDGISLGGKIFL

InterPro domains:
  IPR000184 Bacterial surface antigen (D15) [PF01103] (35-77)

pLDDT: mean 77.99, std 11.71, range [46.88, 92.62]

Organism: Klebsiella pneumoniae (NCBI:txid573)

Radius of gyration: 16.65 Å; chains: 1; bounding box: 44×23×47 Å

Secondary structure (DSSP, 8-state):
----------EEEEEEEEEETTTEEEEEEEEEESSGGGSS-EEEEEEEE-SS-EEEEEEEEETTSSTT---EEEEEE-

Foldseek 3Di:
DDDPDDDDQQWDWDWDWDADPVWGIKIKTKIWRACVVVQRKIWMWIWIDTPVDTKTKTKIWRQPPDVVRDIDMDMDMD